Protein AF-Q0J9L6-F1 (afdb_monomer)

InterPro domains:
  IPR039749 NEDD8 ultimate buster 1 [PTHR12948] (1-174)

Secondary structure (DSSP, 8-state):
-HHHHHHHHHTTT-HHHHHHHHHSHHHHHHHHHHHHHHHHHHGGG----------------------------------------------------------------------------------PPPPPP-HHHHHHHHHH--S-TTTTT---HHHHHHHHHHHHHHHHHT-

pLDDT: mean 70.34, std 21.26, range [36.41, 97.12]

Foldseek 3Di:
DVLLVQLCVVVVNPNVSSVVLCVDPVSSVVSVVVSVVVVVVVVVPPDDDDDDDDPDDDPDDDDDDDDDDDDDDDDDDDDDDDDDDDDDDDDDDDDDDDDDDDDPDPPPPPPPPPCPPPPPPPDPDPPDPDDDDDPVVVVVVVVVPDDDPCVVVDDDPVNVVVVVVVVVVVVVVVD

Solvent-accessible surface area (backbone atoms only — not comparable to full-atom values): 12418 Å² total; per-residue (Å²): 113,72,63,63,55,48,33,25,64,73,44,78,64,35,63,68,63,22,46,50,40,63,68,38,68,69,49,30,50,55,50,48,52,56,50,53,62,51,49,64,68,59,65,81,72,82,82,77,91,78,87,84,79,87,90,71,86,77,98,70,84,89,82,86,88,80,89,86,86,91,84,86,89,86,90,88,89,90,86,80,91,87,82,90,88,89,90,87,86,83,91,81,89,82,93,82,83,85,88,80,80,91,75,88,76,84,76,75,74,78,73,72,76,77,75,75,74,73,80,77,72,90,59,98,62,79,81,71,74,76,82,79,81,58,65,70,60,50,50,54,54,58,72,66,62,74,80,64,83,64,60,83,69,63,68,54,69,69,58,48,53,51,54,52,52,52,52,52,52,53,56,63,72,75,107

Radius of gyration: 34.38 Å; Cα contacts (8 Å, |Δi|>4): 29; chains: 1; bounding box: 91×64×80 Å

Sequence (175 aa):
KKLAAEALRINENDADKALDLLTDPEQNCILQHKIMSKAKRLSRGSGSGSSSSRAAAATTASGVNNSQAPVDTSANVPDGSAMEESHVLPVINEEAANNVEAVNDDETVNHEEEDMSEESAEGEEEANPPPVRDVAMENELAHEMTGDALDDYDIDVSNEGQAISEYLSLLDSAA

Structure (mmCIF, N/CA/C/O backbone):
data_AF-Q0J9L6-F1
#
_entry.id   AF-Q0J9L6-F1
#
loop_
_atom_site.group_PDB
_atom_site.id
_atom_site.type_symbol
_atom_site.label_atom_id
_atom_site.label_alt_id
_atom_site.label_comp_id
_atom_site.label_asym_id
_atom_site.label_entity_id
_atom_site.label_seq_id
_atom_site.pdbx_PDB_ins_code
_atom_site.Cartn_x
_atom_site.Cartn_y
_atom_site.Cartn_z
_atom_site.occupancy
_atom_site.B_iso_or_equiv
_atom_site.auth_seq_id
_atom_site.auth_comp_id
_atom_site.auth_asym_id
_atom_site.auth_atom_id
_atom_site.pdbx_PDB_model_num
ATOM 1 N N . LYS A 1 1 ? -25.096 -10.402 0.225 1.00 81.88 1 LYS A N 1
ATOM 2 C CA . LYS A 1 1 ? -26.380 -11.001 0.694 1.00 81.88 1 LYS A CA 1
ATOM 3 C C . LYS A 1 1 ? -27.206 -10.058 1.578 1.00 81.88 1 LYS A C 1
ATOM 5 O O . LYS A 1 1 ? -28.364 -9.857 1.256 1.00 81.88 1 LYS A O 1
ATOM 10 N N . LYS A 1 2 ? -26.649 -9.458 2.647 1.00 90.19 2 LYS A N 1
ATOM 11 C CA . LYS A 1 2 ? -27.397 -8.530 3.531 1.00 90.19 2 LYS A CA 1
ATOM 12 C C . LYS A 1 2 ? -28.026 -7.343 2.783 1.00 90.19 2 LYS A C 1
ATOM 14 O O . LYS A 1 2 ? -29.152 -6.980 3.086 1.00 90.19 2 LYS A O 1
ATOM 19 N N . LEU A 1 3 ? -27.318 -6.815 1.781 1.00 92.12 3 LEU A N 1
ATOM 20 C CA . LEU A 1 3 ? -27.764 -5.680 0.970 1.00 92.12 3 LEU A CA 1
ATOM 21 C C . LEU A 1 3 ? -29.083 -5.950 0.231 1.00 92.12 3 LEU A C 1
ATOM 23 O O . LEU A 1 3 ? -30.066 -5.261 0.464 1.00 92.12 3 LEU A O 1
ATOM 27 N N . ALA A 1 4 ? -29.136 -7.019 -0.566 1.00 92.75 4 ALA A N 1
ATOM 28 C CA . ALA A 1 4 ? -30.346 -7.398 -1.295 1.00 92.75 4 ALA A CA 1
ATOM 29 C C . ALA A 1 4 ? -31.534 -7.722 -0.372 1.00 92.75 4 ALA A C 1
ATOM 31 O O . ALA A 1 4 ? -32.668 -7.361 -0.669 1.00 92.75 4 ALA A O 1
ATOM 32 N N . ALA A 1 5 ? -31.276 -8.355 0.778 1.00 92.88 5 ALA A N 1
ATOM 33 C CA . ALA A 1 5 ? -32.320 -8.607 1.768 1.00 92.88 5 ALA A CA 1
ATOM 34 C C . ALA A 1 5 ? -32.888 -7.302 2.356 1.00 92.88 5 ALA A C 1
ATOM 36 O O . ALA A 1 5 ? -34.088 -7.212 2.598 1.00 92.88 5 ALA A O 1
ATOM 37 N N . GLU A 1 6 ? -32.045 -6.286 2.569 1.00 90.44 6 GLU A N 1
ATOM 38 C CA . GLU A 1 6 ? -32.500 -4.972 3.025 1.00 90.44 6 GLU A CA 1
ATOM 39 C C . GLU A 1 6 ? -33.293 -4.238 1.937 1.00 90.44 6 GLU A C 1
ATOM 41 O O . GLU A 1 6 ? -34.328 -3.661 2.257 1.00 90.44 6 GLU A O 1
ATOM 46 N N . ALA A 1 7 ? -32.857 -4.299 0.674 1.00 93.69 7 ALA A N 1
ATOM 47 C CA . ALA A 1 7 ? -33.573 -3.699 -0.455 1.00 93.69 7 ALA A CA 1
ATOM 48 C C . ALA A 1 7 ? -34.994 -4.276 -0.589 1.00 93.69 7 ALA A C 1
ATOM 50 O O . ALA A 1 7 ? -35.966 -3.523 -0.619 1.00 93.69 7 ALA A O 1
ATOM 51 N N . LEU A 1 8 ? -35.131 -5.608 -0.540 1.00 95.12 8 LEU A N 1
ATOM 52 C CA . LEU A 1 8 ? -36.439 -6.276 -0.538 1.00 95.12 8 LEU A CA 1
ATOM 53 C C . LEU A 1 8 ? -37.271 -5.912 0.693 1.00 95.12 8 LEU A C 1
ATOM 55 O O . LEU A 1 8 ? -38.472 -5.687 0.586 1.00 95.12 8 LEU A O 1
ATOM 59 N N . ARG A 1 9 ? -36.647 -5.820 1.872 1.00 92.38 9 ARG A N 1
ATOM 60 C CA . ARG A 1 9 ? -37.350 -5.434 3.100 1.00 92.38 9 ARG A CA 1
ATOM 61 C C . ARG A 1 9 ? -37.893 -4.005 3.041 1.00 92.38 9 ARG A C 1
ATOM 63 O O . ARG A 1 9 ? -38.941 -3.747 3.622 1.00 92.38 9 ARG A O 1
ATOM 70 N N . ILE A 1 10 ? -37.167 -3.081 2.415 1.00 91.38 10 ILE A N 1
ATOM 71 C CA . ILE A 1 10 ? -37.567 -1.671 2.300 1.00 91.38 10 ILE A CA 1
ATOM 72 C C . ILE A 1 10 ? -38.703 -1.504 1.295 1.00 91.38 10 ILE A C 1
ATOM 74 O O . ILE A 1 10 ? -39.617 -0.732 1.560 1.00 91.38 10 ILE A O 1
ATOM 78 N N . ASN A 1 11 ? -38.673 -2.253 0.195 1.00 92.62 11 ASN A N 1
ATOM 79 C CA . ASN A 1 11 ? -39.641 -2.127 -0.892 1.00 92.62 11 ASN A CA 1
ATOM 80 C C . ASN A 1 11 ? -40.770 -3.163 -0.829 1.00 92.62 11 ASN A C 1
ATOM 82 O O . ASN A 1 11 ? -41.277 -3.571 -1.863 1.00 92.62 11 ASN A O 1
ATOM 86 N N . GLU A 1 12 ? -41.155 -3.628 0.363 1.00 92.25 12 GLU A N 1
ATOM 87 C CA . GLU A 1 12 ? -42.288 -4.558 0.543 1.00 92.25 12 GLU A CA 1
ATOM 88 C C . GLU A 1 12 ? -42.205 -5.835 -0.322 1.00 92.25 12 GLU A C 1
ATOM 90 O O . GLU A 1 12 ? -43.211 -6.383 -0.765 1.00 92.25 12 GLU A O 1
ATOM 95 N N . ASN A 1 13 ? -40.985 -6.344 -0.520 1.00 93.69 13 ASN A N 1
ATOM 96 C CA . ASN A 1 13 ? -40.675 -7.512 -1.347 1.00 93.69 13 ASN A CA 1
ATOM 97 C C . ASN A 1 13 ? -40.945 -7.325 -2.859 1.00 93.69 13 ASN A C 1
ATOM 99 O O . ASN A 1 13 ? -41.060 -8.309 -3.588 1.00 93.69 13 ASN A O 1
ATOM 103 N N . ASP A 1 14 ? -41.013 -6.076 -3.328 1.00 95.62 14 ASP A N 1
ATOM 104 C CA . ASP A 1 14 ? -41.038 -5.687 -4.742 1.00 95.62 14 ASP A CA 1
ATOM 105 C C . ASP A 1 14 ? -39.625 -5.798 -5.344 1.00 95.62 14 ASP A C 1
ATOM 107 O O . ASP A 1 14 ? -38.704 -5.066 -4.963 1.00 95.62 14 ASP A O 1
ATOM 111 N N . ALA A 1 15 ? -39.439 -6.763 -6.249 1.00 95.50 15 ALA A N 1
ATOM 112 C CA . ALA A 1 15 ? -38.132 -7.089 -6.810 1.00 95.50 15 ALA A CA 1
ATOM 113 C C . ALA A 1 15 ? -37.605 -6.006 -7.760 1.00 95.50 15 ALA A C 1
ATOM 115 O O . ALA A 1 15 ? -36.400 -5.764 -7.757 1.00 95.50 15 ALA A O 1
ATOM 116 N N . ASP A 1 16 ? -38.483 -5.339 -8.514 1.00 95.75 16 ASP A N 1
ATOM 117 C CA . ASP A 1 16 ? -38.083 -4.343 -9.512 1.00 95.75 16 ASP A CA 1
ATOM 118 C C . ASP A 1 16 ? -37.530 -3.102 -8.806 1.00 95.75 16 ASP A C 1
ATOM 120 O O . ASP A 1 16 ? -36.378 -2.723 -9.006 1.00 95.75 16 ASP A O 1
ATOM 124 N N . LYS A 1 17 ? -38.270 -2.574 -7.824 1.00 94.62 17 LYS A N 1
ATOM 125 C CA . LYS A 1 17 ? -37.785 -1.453 -7.002 1.00 94.62 17 LYS A CA 1
ATOM 126 C C . LYS A 1 17 ? -36.537 -1.811 -6.200 1.00 94.62 17 LYS A C 1
ATOM 128 O O . LYS A 1 17 ? -35.689 -0.960 -5.939 1.00 94.62 17 LYS A O 1
ATOM 133 N N . ALA A 1 18 ? -36.443 -3.050 -5.707 1.00 94.62 18 ALA A N 1
ATOM 134 C CA . ALA A 1 18 ? -35.257 -3.503 -4.984 1.00 94.62 18 ALA A CA 1
ATOM 135 C C . ALA A 1 18 ? -34.031 -3.581 -5.903 1.00 94.62 18 ALA A C 1
ATOM 137 O O . ALA A 1 18 ? -32.928 -3.303 -5.441 1.00 94.62 18 ALA A O 1
ATOM 138 N N . LEU A 1 19 ? -34.215 -3.933 -7.177 1.00 95.25 19 LEU A N 1
ATOM 139 C CA . LEU A 1 19 ? -33.159 -3.906 -8.181 1.00 95.25 19 LEU A CA 1
ATOM 140 C C . LEU A 1 19 ? -32.725 -2.467 -8.481 1.00 95.25 19 LEU A C 1
ATOM 142 O O . LEU A 1 19 ? -31.522 -2.215 -8.489 1.00 95.25 19 LEU A O 1
ATOM 146 N N . ASP A 1 20 ? -33.672 -1.540 -8.644 1.00 94.44 20 ASP A N 1
ATOM 147 C CA . ASP A 1 20 ? -33.386 -0.115 -8.861 1.00 94.44 20 ASP A CA 1
ATOM 148 C C . ASP A 1 20 ? -32.518 0.438 -7.715 1.00 94.44 20 ASP A C 1
ATOM 150 O O . ASP A 1 20 ? -31.413 0.928 -7.945 1.00 94.44 20 ASP A O 1
ATOM 154 N N . LEU A 1 21 ? -32.913 0.194 -6.454 1.00 93.25 21 LEU A N 1
ATOM 155 C CA . LEU A 1 21 ? -32.125 0.588 -5.272 1.00 93.25 21 LEU A CA 1
ATOM 156 C C . LEU A 1 21 ? -30.710 -0.017 -5.220 1.00 93.25 21 LEU A C 1
ATOM 158 O O . LEU A 1 21 ? -29.832 0.533 -4.554 1.00 93.25 21 LEU A O 1
ATOM 162 N N . LEU A 1 22 ? -30.494 -1.186 -5.828 1.00 94.12 22 LEU A N 1
ATOM 163 C CA . LEU A 1 22 ? -29.189 -1.854 -5.851 1.00 94.12 22 LEU A CA 1
ATOM 164 C C . LEU A 1 22 ? -28.330 -1.428 -7.042 1.00 94.12 22 LEU A C 1
ATOM 166 O O . LEU A 1 22 ? -27.106 -1.541 -6.956 1.00 94.12 22 LEU A O 1
ATOM 170 N N . THR A 1 23 ? -28.958 -0.987 -8.127 1.00 95.12 23 THR A N 1
ATOM 171 C CA . THR A 1 23 ? -28.294 -0.635 -9.386 1.00 95.12 23 THR A CA 1
ATOM 172 C C . THR A 1 23 ? -27.889 0.835 -9.397 1.00 95.12 23 THR A C 1
ATOM 174 O O . THR A 1 23 ? -26.821 1.163 -9.912 1.00 95.12 23 THR A O 1
ATOM 177 N N . ASP A 1 24 ? -28.674 1.699 -8.753 1.00 94.12 24 ASP A N 1
ATOM 178 C CA . ASP A 1 24 ? -28.351 3.114 -8.606 1.00 94.12 24 ASP A CA 1
ATOM 179 C C . ASP A 1 24 ? -27.267 3.315 -7.526 1.00 94.12 24 ASP A C 1
ATOM 181 O O . ASP A 1 24 ? -27.494 2.973 -6.360 1.00 94.12 24 ASP A O 1
ATOM 185 N N . PRO A 1 25 ? -26.088 3.884 -7.849 1.00 95.44 25 PRO A N 1
ATOM 186 C CA . PRO A 1 25 ? -24.967 3.978 -6.908 1.00 95.44 25 PRO A CA 1
ATOM 187 C C . PRO A 1 25 ? -25.284 4.852 -5.687 1.00 95.44 25 PRO A C 1
ATOM 189 O O . PRO A 1 25 ? -24.894 4.515 -4.568 1.00 95.44 25 PRO A O 1
ATOM 192 N N . GLU A 1 26 ? -26.040 5.936 -5.877 1.00 94.25 26 GLU A N 1
ATOM 193 C CA . GLU A 1 26 ? -26.469 6.826 -4.793 1.00 94.25 26 GLU A CA 1
ATOM 194 C C . GLU A 1 26 ? -27.414 6.111 -3.818 1.00 94.25 26 GLU A C 1
ATOM 196 O O . GLU A 1 26 ? -27.199 6.123 -2.603 1.00 94.25 26 GLU A O 1
ATOM 201 N N . GLN A 1 27 ? -28.422 5.409 -4.346 1.00 93.44 27 GLN A N 1
ATOM 202 C CA . GLN A 1 27 ? -29.376 4.645 -3.538 1.00 93.44 27 GLN A CA 1
ATOM 203 C C . GLN A 1 27 ? -28.694 3.480 -2.820 1.00 93.44 27 GLN A C 1
ATOM 205 O O . GLN A 1 27 ? -28.952 3.224 -1.639 1.00 93.44 27 GLN A O 1
ATOM 210 N N . ASN A 1 28 ? -27.771 2.807 -3.506 1.00 92.94 28 ASN A N 1
ATOM 211 C CA . ASN A 1 28 ? -26.985 1.720 -2.950 1.00 92.94 28 ASN A CA 1
ATOM 212 C C . ASN A 1 28 ? -26.104 2.215 -1.788 1.00 92.94 28 ASN A C 1
ATOM 214 O O . ASN A 1 28 ? -26.080 1.580 -0.731 1.00 92.94 28 ASN A O 1
ATOM 218 N N . CYS A 1 29 ? -25.463 3.383 -1.921 1.00 93.06 29 CYS A N 1
ATOM 219 C CA . CYS A 1 29 ? -24.688 4.012 -0.847 1.00 93.06 29 CYS A CA 1
ATOM 220 C C . CYS A 1 29 ? -25.557 4.306 0.392 1.00 93.06 29 CYS A C 1
ATOM 222 O O . CYS A 1 29 ? -25.231 3.882 1.507 1.00 93.06 29 CYS A O 1
ATOM 224 N N . ILE A 1 30 ? -26.730 4.923 0.201 1.00 93.12 30 ILE A N 1
ATOM 225 C CA . ILE A 1 30 ? -27.703 5.182 1.279 1.00 93.12 30 ILE A CA 1
ATOM 226 C C . ILE A 1 30 ? -28.131 3.870 1.958 1.00 93.12 30 ILE A C 1
ATOM 228 O O . ILE A 1 30 ? -28.198 3.774 3.192 1.00 93.12 30 ILE A O 1
ATOM 232 N N . LEU A 1 31 ? -28.396 2.830 1.167 1.00 92.62 31 LEU A N 1
ATOM 233 C CA . LEU A 1 31 ? -28.776 1.514 1.665 1.00 92.62 31 LEU A CA 1
ATOM 234 C C . LEU A 1 31 ? -27.655 0.871 2.496 1.00 92.62 31 LEU A C 1
ATOM 236 O O . LEU A 1 31 ? -27.925 0.321 3.569 1.00 92.62 31 LEU A O 1
ATOM 240 N N . GLN A 1 32 ? -26.401 0.970 2.052 1.00 93.31 32 GLN A N 1
ATOM 241 C CA . GLN A 1 32 ? -25.239 0.475 2.790 1.00 93.31 32 GLN A CA 1
ATOM 242 C C . GLN A 1 32 ? -25.077 1.193 4.134 1.00 93.31 32 GLN A C 1
ATOM 244 O O . GLN A 1 32 ? -24.980 0.522 5.167 1.00 93.31 32 GLN A O 1
ATOM 249 N N . HIS A 1 33 ? -25.176 2.525 4.167 1.00 91.50 33 HIS A N 1
ATOM 250 C CA . HIS A 1 33 ? -25.167 3.298 5.415 1.00 91.50 33 HIS A CA 1
ATOM 251 C C . HIS A 1 33 ? -26.297 2.876 6.372 1.00 91.50 33 HIS A C 1
ATOM 253 O O . HIS A 1 33 ? -26.087 2.689 7.579 1.00 91.50 33 HIS A O 1
ATOM 259 N N . LYS A 1 34 ? -27.505 2.628 5.850 1.00 90.25 34 LYS A N 1
ATOM 260 C CA . LYS A 1 34 ? -28.647 2.132 6.639 1.00 90.25 34 LYS A CA 1
ATOM 261 C C . LYS A 1 34 ? -28.396 0.740 7.228 1.00 90.25 34 LYS A C 1
ATOM 263 O O . LYS A 1 34 ? -28.829 0.456 8.347 1.00 90.25 34 LYS A O 1
ATOM 268 N N . ILE A 1 35 ? -27.681 -0.128 6.515 1.00 88.38 35 ILE A N 1
ATOM 269 C CA . ILE A 1 35 ? -27.300 -1.457 7.014 1.00 88.38 35 ILE A CA 1
ATOM 270 C C . ILE A 1 35 ? -26.201 -1.348 8.073 1.00 88.38 35 ILE A C 1
ATOM 272 O O . ILE A 1 35 ? -26.315 -1.978 9.127 1.00 88.38 35 ILE A O 1
ATOM 276 N N . MET A 1 36 ? -25.167 -0.540 7.836 1.00 86.94 36 MET A N 1
ATOM 277 C CA . MET A 1 36 ? -24.046 -0.370 8.766 1.00 86.94 36 MET A CA 1
ATOM 278 C C . MET A 1 36 ? -24.490 0.266 10.091 1.00 86.94 36 MET A C 1
ATOM 280 O O . MET A 1 36 ? -24.141 -0.227 11.166 1.00 86.94 36 MET A O 1
ATOM 284 N N . SER A 1 37 ? -25.365 1.275 10.043 1.00 84.62 37 SER A N 1
ATOM 285 C CA . SER A 1 37 ? -25.939 1.903 11.244 1.00 84.62 37 SER A CA 1
ATOM 286 C C . SER A 1 37 ? -26.838 0.960 12.059 1.00 84.62 37 SER A C 1
ATOM 288 O O . SER A 1 37 ? -26.935 1.077 13.285 1.00 84.62 37 SER A O 1
ATOM 290 N N . LYS A 1 38 ? -27.496 -0.013 11.415 1.00 77.88 38 LYS A N 1
ATOM 291 C CA . LYS A 1 38 ? -28.241 -1.077 12.109 1.00 77.88 38 LYS A CA 1
ATOM 292 C C . LYS A 1 38 ? -27.311 -2.143 12.690 1.00 77.88 38 LYS A C 1
ATOM 294 O O . LYS A 1 38 ? -27.561 -2.610 13.798 1.00 77.88 38 LYS A O 1
ATOM 299 N N . ALA A 1 39 ? -26.226 -2.490 11.997 1.00 72.06 39 ALA A N 1
ATOM 300 C CA . ALA A 1 39 ? -25.239 -3.449 12.490 1.00 72.06 39 ALA A CA 1
ATOM 301 C C . ALA A 1 39 ? -24.524 -2.945 13.758 1.00 72.06 39 ALA A C 1
ATOM 303 O O . ALA A 1 39 ? -24.383 -3.708 14.714 1.00 72.06 39 ALA A O 1
A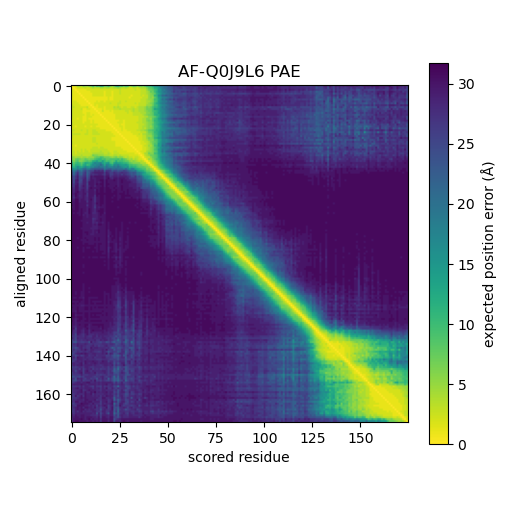TOM 304 N N . LYS A 1 40 ? -24.176 -1.649 13.824 1.00 68.25 40 LYS A N 1
ATOM 305 C CA . LYS A 1 40 ? -23.540 -1.034 15.008 1.00 68.25 40 LYS A CA 1
ATOM 306 C C . LYS A 1 40 ? -24.444 -1.031 16.249 1.00 68.25 40 LYS A C 1
ATOM 308 O O . LYS A 1 40 ? -23.954 -1.120 17.370 1.00 68.25 40 LYS A O 1
ATOM 313 N N . ARG A 1 41 ? -25.771 -0.993 16.067 1.00 61.62 41 ARG A N 1
ATOM 314 C CA . ARG A 1 41 ? -26.739 -1.110 17.175 1.00 61.62 41 ARG A CA 1
ATOM 315 C C . ARG A 1 41 ? -26.864 -2.534 17.721 1.00 61.62 41 ARG A C 1
ATOM 317 O O . ARG A 1 41 ? -27.178 -2.699 18.892 1.00 61.62 41 ARG A O 1
ATOM 324 N N . LEU A 1 42 ? -26.598 -3.548 16.899 1.00 58.75 42 LEU A N 1
ATOM 325 C CA . LEU A 1 42 ? -26.699 -4.959 17.286 1.00 58.75 42 LEU A CA 1
ATOM 326 C C . LEU A 1 42 ? -25.386 -5.527 17.850 1.00 58.75 42 LEU A C 1
ATOM 328 O O . LEU A 1 42 ? -25.428 -6.533 18.553 1.00 58.75 42 LEU A O 1
ATOM 332 N N . SER A 1 43 ? -24.229 -4.901 17.597 1.00 56.41 43 SER A N 1
ATOM 333 C CA . SER A 1 43 ? -22.948 -5.419 18.109 1.00 56.41 43 SER A CA 1
ATOM 334 C C . SER A 1 43 ? -22.702 -5.133 19.596 1.00 56.41 43 SER A C 1
ATOM 336 O O . SER A 1 43 ? -21.897 -5.820 20.214 1.00 56.41 43 SER A O 1
ATOM 338 N N . ARG A 1 44 ? -23.437 -4.202 20.222 1.00 49.91 44 ARG A N 1
ATOM 339 C CA . ARG A 1 44 ? -23.256 -3.845 21.646 1.00 49.91 44 ARG A CA 1
ATOM 340 C C . ARG A 1 44 ? -23.904 -4.818 22.650 1.00 49.91 44 ARG A C 1
ATOM 342 O O . ARG A 1 44 ? -24.025 -4.470 23.818 1.00 49.91 44 ARG A O 1
ATOM 349 N N . GLY A 1 45 ? -24.314 -6.021 22.233 1.00 46.84 45 GLY A N 1
ATOM 350 C CA . GLY A 1 45 ? -25.027 -6.965 23.113 1.00 46.84 45 GLY A CA 1
ATOM 351 C C . GLY A 1 45 ? -24.748 -8.458 22.921 1.00 46.84 45 GLY A C 1
ATOM 352 O O . GLY A 1 45 ? -25.414 -9.267 23.556 1.00 46.84 45 GLY A O 1
ATOM 353 N N . SER A 1 46 ? -23.790 -8.865 22.083 1.00 49.34 46 SER A N 1
ATOM 354 C CA . SER A 1 46 ? -23.537 -10.291 21.811 1.00 49.34 46 SER A CA 1
ATOM 355 C C . SER A 1 46 ? -22.276 -10.786 22.524 1.00 49.34 46 SER A C 1
ATOM 357 O O . SER A 1 46 ? -21.263 -11.063 21.889 1.00 49.34 46 SER A O 1
ATOM 359 N N . GLY A 1 47 ? -22.342 -10.871 23.853 1.00 42.50 47 GLY A N 1
ATOM 360 C CA . GLY A 1 47 ? -21.233 -11.284 24.720 1.00 42.50 47 GLY A CA 1
ATOM 361 C C . GLY A 1 47 ? -21.716 -11.860 26.051 1.00 42.50 47 GLY A C 1
ATOM 362 O O . GLY A 1 47 ? -21.332 -11.383 27.107 1.00 42.50 47 GLY A O 1
ATOM 363 N N . SER A 1 48 ? -22.628 -12.829 26.002 1.00 51.44 48 SER A N 1
ATOM 364 C CA . SER A 1 48 ? -23.017 -13.699 27.123 1.00 51.44 48 SER A CA 1
ATOM 365 C C . SER A 1 48 ? -23.802 -14.851 26.487 1.00 51.44 48 SER A C 1
ATOM 367 O O . SER A 1 48 ? -24.814 -14.631 25.836 1.00 51.44 48 SER A O 1
ATOM 369 N N . GLY A 1 49 ? -23.269 -16.064 26.395 1.00 46.78 49 GLY A N 1
ATOM 370 C CA . GLY A 1 49 ? -23.128 -16.922 27.558 1.00 46.78 49 GLY A CA 1
ATOM 371 C C . GLY A 1 49 ? -24.440 -17.676 27.768 1.00 46.78 49 GLY A C 1
ATOM 372 O O . GLY A 1 49 ? -25.275 -17.232 28.542 1.00 46.78 49 GLY A O 1
ATOM 373 N N . SER A 1 50 ? -24.644 -18.785 27.052 1.00 45.25 50 SER A N 1
ATOM 374 C CA . SER A 1 50 ? -25.254 -20.011 27.596 1.00 45.25 50 SER A CA 1
ATOM 375 C C . SER A 1 50 ? -25.625 -20.987 26.493 1.00 45.25 50 SER A C 1
ATOM 377 O O . SER A 1 50 ? -26.488 -20.757 25.649 1.00 45.25 50 SER A O 1
ATOM 379 N N . SER A 1 51 ? -24.955 -22.125 26.566 1.00 51.78 51 SER A N 1
ATOM 380 C CA . SER A 1 51 ? -25.373 -23.394 26.012 1.00 51.78 51 SER A CA 1
ATOM 381 C C . SER A 1 51 ? -26.825 -23.725 26.362 1.00 51.78 51 SER A C 1
ATOM 383 O O . SER A 1 51 ? -27.286 -23.450 27.466 1.00 51.78 51 SER A O 1
ATOM 385 N N . SER A 1 52 ? -27.442 -24.482 25.456 1.00 53.88 52 SER A N 1
ATOM 386 C CA . SER A 1 52 ? -28.512 -25.456 25.694 1.00 53.88 52 SER A CA 1
ATOM 387 C C . SER A 1 52 ? -29.866 -25.121 25.068 1.00 53.88 52 SER A C 1
ATOM 389 O O . SER A 1 52 ? -30.517 -24.130 25.368 1.00 53.88 52 SER A O 1
ATOM 391 N N . SER A 1 53 ? -30.311 -26.108 24.288 1.00 52.06 53 SER A N 1
ATOM 392 C CA . SER A 1 53 ? -31.709 -26.464 24.044 1.00 52.06 53 SER A CA 1
ATOM 393 C C . SER A 1 53 ? -32.439 -25.764 22.898 1.00 52.06 53 SER A C 1
ATOM 395 O O . SER A 1 53 ? -33.227 -24.843 23.063 1.00 52.06 53 SER A O 1
ATOM 397 N N . ARG A 1 54 ? -32.214 -26.339 21.708 1.00 51.38 54 ARG A N 1
ATOM 398 C CA . ARG A 1 54 ? -33.227 -26.734 20.707 1.00 51.38 54 ARG A CA 1
ATOM 399 C C . ARG A 1 54 ? -34.662 -26.287 21.049 1.00 51.38 54 ARG A C 1
ATOM 401 O O . ARG A 1 54 ? -35.426 -27.054 21.623 1.00 51.38 54 ARG A O 1
ATOM 408 N N . ALA A 1 55 ? -35.059 -25.102 20.595 1.00 47.38 55 ALA A N 1
ATOM 409 C CA . ALA A 1 55 ? -36.468 -24.774 20.413 1.00 47.38 55 ALA A CA 1
ATOM 410 C C . ALA A 1 55 ? -36.889 -25.251 19.016 1.00 47.38 55 ALA A C 1
ATOM 412 O O . ALA A 1 55 ? -36.823 -24.520 18.031 1.00 47.38 55 ALA A O 1
ATOM 413 N N . ALA A 1 56 ? -37.250 -26.530 18.938 1.00 51.53 56 ALA A N 1
ATOM 414 C CA . ALA A 1 56 ? -37.938 -27.120 17.805 1.00 51.53 56 ALA A CA 1
ATOM 415 C C . ALA A 1 56 ? -39.336 -27.549 18.264 1.00 51.53 56 ALA A C 1
ATOM 417 O O . ALA A 1 56 ? -39.460 -28.361 19.172 1.00 51.53 56 ALA A O 1
ATOM 418 N N . ALA A 1 57 ? -40.336 -27.037 17.548 1.00 47.84 57 ALA A N 1
ATOM 419 C CA . ALA A 1 57 ? -41.671 -27.596 17.365 1.00 47.84 57 ALA A CA 1
ATOM 420 C C . ALA A 1 57 ? -42.701 -27.554 18.517 1.00 47.84 57 ALA A C 1
ATOM 422 O O . ALA A 1 57 ? -42.436 -27.839 19.677 1.00 47.84 57 ALA A O 1
ATOM 423 N N . ALA A 1 58 ? -43.936 -27.329 18.055 1.00 50.91 58 ALA A N 1
ATOM 424 C CA . ALA A 1 58 ? -45.212 -27.781 18.603 1.00 50.91 58 ALA A CA 1
ATOM 425 C C . ALA A 1 58 ? -45.853 -26.958 19.731 1.00 50.91 58 ALA A C 1
ATOM 427 O O . ALA A 1 58 ? -45.808 -27.272 20.916 1.00 50.91 58 ALA A O 1
ATOM 428 N N . THR A 1 59 ? -46.638 -25.975 19.296 1.00 52.31 59 THR A N 1
ATOM 429 C CA . THR A 1 59 ? -47.868 -25.560 19.969 1.00 52.31 59 THR A CA 1
ATOM 430 C C . THR A 1 59 ? -48.879 -26.716 19.971 1.00 52.31 59 THR A C 1
ATOM 432 O O . THR A 1 59 ? -49.737 -26.775 19.097 1.00 52.31 59 THR A O 1
ATOM 435 N N . THR A 1 60 ? -48.810 -27.636 20.933 1.00 50.75 60 THR A N 1
ATOM 436 C CA . THR A 1 60 ? -49.938 -28.521 21.275 1.00 50.75 60 THR A CA 1
ATOM 437 C C . THR A 1 60 ? -49.888 -28.921 22.750 1.00 50.75 60 THR A C 1
ATOM 439 O O . THR A 1 60 ? -49.036 -29.697 23.155 1.00 50.75 60 THR A O 1
ATOM 442 N N . ALA A 1 61 ? -50.843 -28.381 23.508 1.00 46.81 61 ALA A N 1
ATOM 443 C CA . ALA A 1 61 ? -51.634 -29.036 24.550 1.00 46.81 61 ALA A CA 1
ATOM 444 C C . ALA A 1 61 ? -50.961 -29.890 25.654 1.00 46.81 61 ALA A C 1
ATOM 446 O O . ALA A 1 61 ? -50.464 -30.980 25.413 1.00 46.81 61 ALA A O 1
ATOM 447 N N . SER A 1 62 ? -51.281 -29.479 26.890 1.00 41.53 62 SER A N 1
ATOM 448 C CA . SER A 1 62 ? -51.769 -30.337 27.985 1.00 41.53 62 SER A CA 1
ATOM 449 C C . SER A 1 62 ? -50.759 -31.197 28.750 1.00 41.53 62 SER A C 1
ATOM 451 O O . SER A 1 62 ? -50.160 -32.115 28.205 1.00 41.53 62 SER A O 1
ATOM 453 N N . GLY A 1 63 ? -50.708 -31.003 30.073 1.00 44.56 63 GLY A N 1
ATOM 454 C CA . GLY A 1 63 ? -50.309 -32.084 30.976 1.00 44.56 63 GLY A CA 1
ATOM 455 C C . GLY A 1 63 ? -49.505 -31.667 32.199 1.00 44.56 63 GLY A C 1
ATOM 456 O O . GLY A 1 63 ? -48.29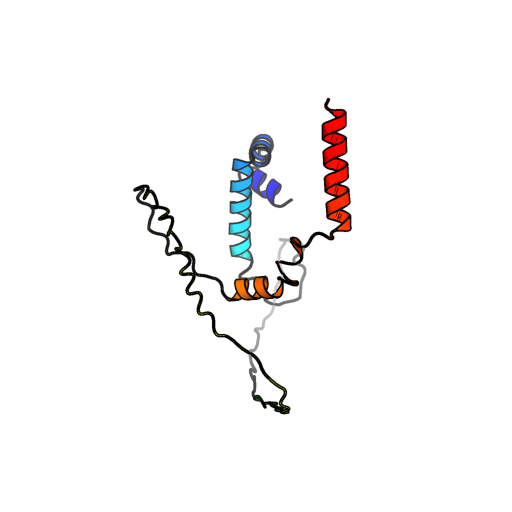6 -31.799 32.203 1.00 44.56 63 GLY A O 1
ATOM 457 N N . VAL A 1 64 ? -50.226 -31.192 33.215 1.00 51.81 64 VAL A N 1
ATOM 458 C CA . VAL A 1 64 ? -50.070 -31.462 34.657 1.00 51.81 64 VAL A CA 1
ATOM 459 C C . VAL A 1 64 ? -48.673 -31.678 35.277 1.00 51.81 64 VAL A C 1
ATOM 461 O O . VAL A 1 64 ? -47.959 -32.603 34.938 1.00 51.81 64 VAL A O 1
ATOM 464 N N . ASN A 1 65 ? -48.482 -30.935 36.373 1.00 55.16 65 ASN A N 1
ATOM 465 C CA . ASN A 1 65 ? -47.910 -31.320 37.672 1.00 55.16 65 ASN A CA 1
ATOM 466 C C . ASN A 1 65 ? -46.427 -31.042 38.030 1.00 55.16 65 ASN A C 1
ATOM 468 O O . ASN A 1 65 ? -45.470 -31.450 37.394 1.00 55.16 65 ASN A O 1
ATOM 472 N N . ASN A 1 66 ? -46.336 -30.399 39.201 1.00 50.41 66 ASN A N 1
ATOM 473 C CA . ASN A 1 66 ? -45.268 -30.355 40.197 1.00 50.41 66 ASN A CA 1
ATOM 474 C C . ASN A 1 66 ? -43.999 -29.507 39.982 1.00 50.41 66 ASN A C 1
ATOM 476 O O . ASN A 1 66 ? -42.986 -29.952 39.464 1.00 50.41 66 ASN A O 1
ATOM 480 N N . SER A 1 67 ? -44.064 -28.305 40.571 1.00 52.72 67 SER A N 1
ATOM 481 C CA . SER A 1 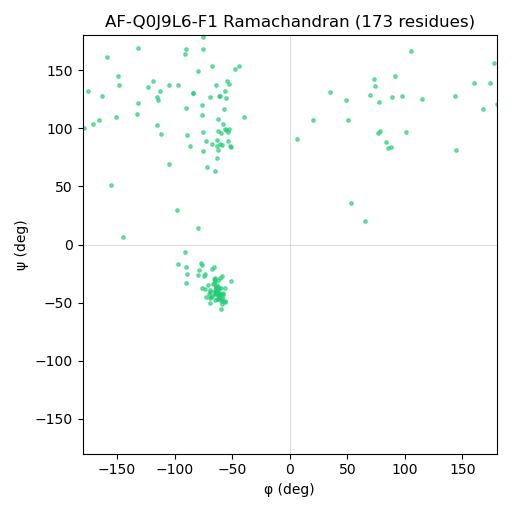67 ? -43.294 -27.917 41.769 1.00 52.72 67 SER A CA 1
ATOM 482 C C . SER A 1 67 ? -41.778 -28.166 41.763 1.00 52.72 67 SER A C 1
ATOM 484 O O . SER A 1 67 ? -41.340 -29.276 42.034 1.00 52.72 67 SER A O 1
ATOM 486 N N . GLN A 1 68 ? -40.976 -27.100 41.646 1.00 49.16 68 GLN A N 1
ATOM 487 C CA . GLN A 1 68 ? -40.293 -26.442 42.782 1.00 49.16 68 GLN A CA 1
ATOM 488 C C . GLN A 1 68 ? -39.097 -25.589 42.296 1.00 49.16 68 GLN A C 1
ATOM 490 O O . GLN A 1 68 ? -38.377 -25.949 41.372 1.00 49.16 68 GLN A O 1
ATOM 495 N N . ALA A 1 69 ? -38.977 -24.410 42.906 1.00 51.41 69 ALA A N 1
ATOM 496 C CA . ALA A 1 69 ? -38.158 -23.251 42.547 1.00 51.41 69 ALA A CA 1
ATOM 497 C C . ALA A 1 69 ? -36.637 -23.393 42.858 1.00 51.41 69 ALA A C 1
ATOM 499 O O . ALA A 1 69 ? -36.261 -24.323 43.574 1.00 51.41 69 ALA A O 1
ATOM 500 N N . PRO A 1 70 ? -35.772 -22.481 42.348 1.00 50.03 70 PRO A N 1
ATOM 501 C CA . PRO A 1 70 ? -34.307 -22.566 42.400 1.00 50.03 70 PRO A CA 1
ATOM 502 C C . PRO A 1 70 ? -33.699 -21.880 43.640 1.00 50.03 70 PRO A C 1
ATOM 504 O O . PRO A 1 70 ? -34.357 -21.069 44.290 1.00 50.03 70 PRO A O 1
ATOM 507 N N . VAL A 1 71 ? -32.431 -22.187 43.944 1.00 57.56 71 VAL A N 1
ATOM 508 C CA . VAL A 1 71 ? -31.627 -21.528 44.991 1.00 57.56 71 VAL A CA 1
ATOM 509 C C . VAL A 1 71 ? -30.332 -20.939 44.416 1.00 57.56 71 VAL A C 1
ATOM 511 O O . VAL A 1 71 ? -29.657 -21.567 43.603 1.00 57.56 71 VAL A O 1
ATOM 514 N N . ASP A 1 72 ? -30.063 -19.710 44.854 1.00 43.78 72 ASP A N 1
ATOM 515 C CA . ASP A 1 72 ? -29.002 -18.761 44.502 1.00 43.78 72 ASP A CA 1
ATOM 516 C C . ASP A 1 72 ? -27.602 -19.071 45.085 1.00 43.78 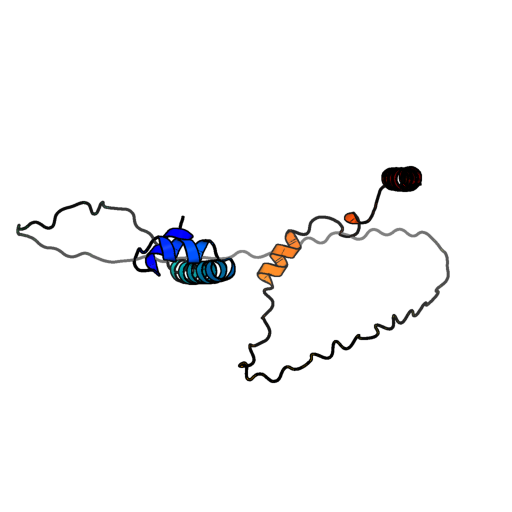72 ASP A C 1
ATOM 518 O O . ASP A 1 72 ? -27.448 -19.933 45.950 1.00 43.78 72 ASP A O 1
ATOM 522 N N . THR A 1 73 ? -26.648 -18.191 44.720 1.00 51.44 73 THR A N 1
ATOM 523 C CA . THR A 1 73 ? -25.384 -17.779 45.396 1.00 51.44 73 THR A CA 1
ATOM 524 C C . THR A 1 73 ? -24.118 -18.569 45.040 1.00 51.44 73 THR A C 1
ATOM 526 O O . THR A 1 73 ? -24.167 -19.776 44.874 1.00 51.44 73 THR A O 1
ATOM 529 N N . SER A 1 74 ? -22.899 -18.023 44.971 1.00 43.59 74 SER A N 1
ATOM 530 C CA . SER A 1 74 ? -22.272 -16.684 44.924 1.00 43.59 74 SER A CA 1
ATOM 531 C C . SER A 1 74 ? -20.759 -16.973 45.015 1.00 43.59 74 SER A C 1
ATOM 533 O O . SER A 1 74 ? -20.401 -17.826 45.824 1.00 43.59 74 SER A O 1
ATOM 535 N N . ALA A 1 75 ? -19.881 -16.301 44.256 1.00 47.56 75 ALA A N 1
ATOM 536 C CA . ALA A 1 75 ? -18.521 -15.939 44.706 1.00 47.56 75 ALA A CA 1
ATOM 537 C C . ALA A 1 75 ? -17.738 -15.172 43.624 1.00 47.56 75 ALA A C 1
ATOM 539 O O . ALA A 1 75 ? -17.492 -15.664 42.526 1.00 47.56 75 ALA A O 1
ATOM 540 N N . ASN A 1 76 ? -17.334 -13.965 44.002 1.00 43.75 76 ASN A N 1
ATOM 541 C CA . ASN A 1 76 ? -16.448 -13.010 43.346 1.00 43.75 76 ASN A CA 1
ATOM 542 C C . ASN A 1 76 ? -15.093 -13.051 44.078 1.00 43.75 76 ASN A C 1
ATOM 544 O O . ASN A 1 76 ? -15.114 -13.054 45.308 1.00 43.75 76 ASN A O 1
ATOM 548 N N . VAL A 1 77 ? -13.966 -13.038 43.353 1.00 53.06 77 VAL A N 1
ATOM 549 C CA . VAL A 1 77 ? -12.691 -12.434 43.809 1.00 53.06 77 VAL A CA 1
ATOM 550 C C . VAL A 1 77 ? -11.729 -12.213 42.625 1.00 53.06 77 VAL A C 1
ATOM 552 O O . VAL A 1 77 ? -11.443 -13.175 41.911 1.00 53.06 77 VAL A O 1
ATOM 555 N N . PRO A 1 78 ? -11.185 -10.994 42.438 1.00 47.66 78 PRO A N 1
ATOM 556 C CA . PRO A 1 78 ? -9.909 -10.770 41.762 1.00 47.66 78 PRO A CA 1
ATOM 557 C C . PRO A 1 78 ? -8.884 -10.093 42.698 1.00 47.66 78 PRO A C 1
ATOM 559 O O . PRO A 1 78 ? -9.218 -9.188 43.458 1.00 47.66 78 PRO A O 1
ATOM 562 N N . ASP A 1 79 ? -7.630 -10.521 42.598 1.00 48.09 79 ASP A N 1
ATOM 563 C CA . ASP A 1 79 ? -6.426 -10.006 43.275 1.00 48.09 79 ASP A CA 1
ATOM 564 C C . ASP A 1 79 ? -5.275 -10.262 42.273 1.00 48.09 79 ASP A C 1
ATOM 566 O O . ASP A 1 79 ? -5.288 -11.307 41.626 1.00 48.09 79 ASP A O 1
ATOM 570 N N . GLY A 1 80 ? -4.283 -9.431 41.961 1.00 42.97 80 GLY A N 1
ATOM 571 C CA . GLY A 1 80 ? -3.761 -8.197 42.530 1.00 42.97 80 GLY A CA 1
ATOM 572 C C . GLY A 1 80 ? -2.231 -8.222 42.353 1.00 42.97 80 GLY A C 1
ATOM 573 O O . GLY A 1 80 ? -1.583 -9.179 42.761 1.00 42.97 80 GLY A O 1
ATOM 574 N N . SER A 1 81 ? -1.664 -7.155 41.775 1.00 42.19 81 SER A N 1
ATOM 575 C CA . SER A 1 81 ? -0.251 -6.705 41.848 1.00 42.19 81 SER A CA 1
ATOM 576 C C . SER A 1 81 ? 0.897 -7.490 41.169 1.00 42.19 81 SER A C 1
ATOM 578 O O . SER A 1 81 ? 1.115 -8.665 41.439 1.00 42.19 81 SER A O 1
ATOM 580 N N . ALA A 1 82 ? 1.715 -6.772 40.378 1.00 44.03 82 ALA A N 1
ATOM 581 C CA . ALA A 1 82 ? 3.169 -6.602 40.587 1.00 44.03 82 ALA A CA 1
ATOM 582 C C . ALA A 1 82 ? 3.771 -5.613 39.555 1.00 44.03 82 ALA A C 1
ATOM 584 O O . ALA A 1 82 ? 3.471 -5.694 38.368 1.00 44.03 82 ALA A O 1
ATOM 585 N N . MET A 1 83 ? 4.573 -4.663 40.050 1.00 53.34 83 MET A N 1
ATOM 586 C CA . MET A 1 83 ? 5.138 -3.480 39.379 1.00 53.34 83 MET A CA 1
ATOM 587 C C . MET A 1 83 ? 6.509 -3.715 38.706 1.00 53.34 83 MET A C 1
ATOM 589 O O . MET A 1 83 ? 7.163 -4.722 38.955 1.00 53.34 83 MET A O 1
ATOM 593 N N . GLU A 1 84 ? 6.893 -2.724 37.891 1.00 40.00 84 GLU A N 1
ATOM 594 C CA . GLU A 1 84 ? 8.140 -2.478 37.144 1.00 40.00 84 GLU A CA 1
ATOM 595 C C . GLU A 1 84 ? 9.483 -2.720 37.862 1.00 40.00 84 GLU A C 1
ATOM 597 O O . GLU A 1 84 ? 9.607 -2.449 39.054 1.00 40.00 84 GLU A O 1
ATOM 602 N N . GLU A 1 85 ? 10.533 -3.017 37.077 1.00 46.19 85 GLU A N 1
ATOM 603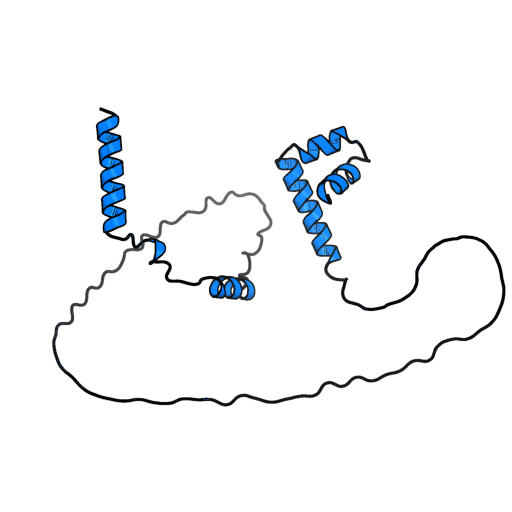 C CA . GLU A 1 85 ? 11.890 -2.515 37.347 1.00 46.19 85 GLU A CA 1
ATOM 604 C C . GLU A 1 85 ? 12.718 -2.308 36.055 1.00 46.19 85 GLU A C 1
ATOM 606 O O . GLU A 1 85 ? 12.584 -3.020 35.061 1.00 46.19 85 GLU A O 1
ATOM 611 N N . SER A 1 86 ? 13.544 -1.265 36.120 1.00 39.38 86 SER A N 1
ATOM 612 C CA . SER A 1 86 ? 14.341 -0.555 35.117 1.00 39.38 86 SER A CA 1
ATOM 613 C C . SER A 1 86 ? 15.663 -1.240 34.729 1.00 39.38 86 SER A C 1
ATOM 615 O O . SER A 1 86 ? 16.337 -1.827 35.575 1.00 39.38 86 SER A O 1
ATOM 617 N N . HIS A 1 87 ? 16.112 -1.058 33.479 1.00 48.78 87 HIS A N 1
ATOM 618 C CA . HIS A 1 87 ? 17.493 -1.330 33.062 1.00 48.78 87 HIS A CA 1
ATOM 619 C C . HIS A 1 87 ? 18.079 -0.173 32.232 1.00 48.78 87 HIS A C 1
ATOM 621 O O . HIS A 1 87 ? 17.691 0.060 31.091 1.00 48.78 87 HIS A O 1
ATOM 627 N N . VAL A 1 88 ? 19.065 0.515 32.819 1.00 38.44 88 VAL A N 1
ATOM 628 C CA . VAL A 1 88 ? 19.952 1.525 32.212 1.00 38.44 88 VAL A CA 1
ATOM 629 C C . VAL A 1 88 ? 21.378 0.975 32.240 1.00 38.44 88 VAL A C 1
ATOM 631 O O . VAL A 1 88 ? 21.833 0.630 33.325 1.00 38.44 88 VAL A O 1
ATOM 634 N N . LEU A 1 89 ? 22.095 0.937 31.108 1.00 51.03 89 LEU A N 1
ATOM 635 C CA . LEU A 1 89 ? 23.555 0.713 30.989 1.00 51.03 89 LEU A CA 1
ATOM 636 C C . LEU A 1 89 ? 24.059 1.275 29.621 1.00 51.03 89 LEU A C 1
ATOM 638 O O . LEU A 1 89 ? 23.241 1.411 28.717 1.00 51.03 89 LEU A O 1
ATOM 642 N N . PRO A 1 90 ? 25.368 1.540 29.394 1.00 43.88 90 PRO A N 1
ATOM 643 C CA . PRO A 1 90 ? 26.138 2.669 29.927 1.00 43.88 90 PRO A CA 1
ATOM 644 C C . PRO A 1 90 ? 26.974 3.421 28.850 1.00 43.88 90 PRO A C 1
ATOM 646 O O . PRO A 1 90 ? 27.183 2.963 27.731 1.00 43.88 90 PRO A O 1
ATOM 649 N N . VAL A 1 91 ? 27.498 4.583 29.246 1.00 36.41 91 VAL A N 1
ATOM 650 C CA . VAL A 1 91 ? 28.435 5.461 28.516 1.00 36.41 91 VAL A CA 1
ATOM 651 C C . VAL A 1 91 ? 29.797 4.790 28.264 1.00 36.41 91 VAL A C 1
ATOM 653 O O . VAL A 1 91 ? 30.380 4.236 29.195 1.00 36.41 91 VAL A O 1
ATOM 656 N N . ILE A 1 92 ? 30.349 4.943 27.052 1.00 60.28 92 ILE A N 1
ATOM 657 C CA . ILE A 1 92 ? 31.790 4.825 26.759 1.00 60.28 92 ILE A CA 1
ATOM 658 C C . ILE A 1 92 ? 32.260 6.028 25.919 1.00 60.28 92 ILE A C 1
ATOM 660 O O . ILE A 1 92 ? 31.718 6.308 24.854 1.00 60.28 92 ILE A O 1
ATOM 664 N N . ASN A 1 93 ? 33.248 6.754 26.451 1.00 38.97 93 ASN A N 1
ATOM 665 C CA . ASN A 1 93 ? 34.038 7.792 25.776 1.00 38.97 93 ASN A CA 1
ATOM 666 C C . ASN A 1 93 ? 34.924 7.176 24.677 1.00 38.97 93 ASN A C 1
ATOM 668 O O . ASN A 1 93 ? 35.344 6.037 24.840 1.00 38.97 93 ASN A O 1
ATOM 672 N N . GLU A 1 94 ? 35.277 7.950 23.642 1.00 49.06 94 GLU A N 1
ATOM 673 C CA . GLU A 1 94 ? 36.668 8.297 23.262 1.00 49.06 94 GLU A CA 1
ATOM 674 C C . GLU A 1 94 ? 36.686 9.245 22.036 1.00 49.06 94 GLU A C 1
ATOM 676 O O . GLU A 1 94 ? 36.448 8.866 20.896 1.00 49.06 94 GLU A O 1
ATOM 681 N N . GLU A 1 95 ? 36.880 10.530 22.333 1.00 39.22 95 GLU A N 1
ATOM 682 C CA . GLU A 1 95 ? 37.857 11.464 21.750 1.00 39.22 95 GLU A CA 1
ATOM 683 C C . GLU A 1 95 ? 38.495 11.161 20.371 1.00 39.22 95 GLU A C 1
ATOM 685 O O . GLU A 1 95 ? 39.436 10.383 20.271 1.00 39.22 95 GLU A O 1
ATOM 690 N N . ALA A 1 96 ? 38.080 11.901 19.334 1.00 44.88 96 ALA A N 1
ATOM 691 C CA . ALA A 1 96 ? 38.924 12.361 18.216 1.00 44.88 96 ALA A CA 1
ATOM 692 C C . ALA A 1 96 ? 38.114 13.372 17.374 1.00 44.88 96 ALA A C 1
ATOM 694 O O . ALA A 1 96 ? 37.125 13.026 16.746 1.00 44.88 96 ALA A O 1
ATOM 695 N N . ALA A 1 97 ? 38.377 14.672 17.483 1.00 48.44 97 ALA A N 1
ATOM 696 C CA . ALA A 1 97 ? 39.379 15.392 16.694 1.00 48.44 97 ALA A CA 1
ATOM 697 C C . ALA A 1 97 ? 38.742 16.183 15.532 1.00 48.44 97 ALA A C 1
ATOM 699 O O . ALA A 1 97 ? 38.605 15.692 14.421 1.00 48.44 97 ALA A O 1
ATOM 700 N N . ASN A 1 98 ? 38.527 17.466 15.828 1.00 48.78 98 ASN A N 1
ATOM 701 C CA . ASN A 1 98 ? 38.804 18.616 14.968 1.00 48.78 98 ASN A CA 1
ATOM 702 C C . ASN A 1 98 ? 37.907 18.921 13.758 1.00 48.78 98 ASN A C 1
ATOM 704 O O . ASN A 1 98 ? 37.730 18.119 12.850 1.00 48.78 98 ASN A O 1
ATOM 708 N N . ASN A 1 99 ? 37.640 20.231 13.678 1.00 48.69 99 ASN A N 1
ATOM 709 C CA . ASN A 1 99 ? 37.458 21.041 12.473 1.00 48.69 99 ASN A CA 1
ATOM 710 C C . ASN A 1 99 ? 36.013 21.107 11.941 1.00 48.69 99 ASN A C 1
ATOM 712 O O . ASN A 1 99 ? 35.433 20.079 11.643 1.00 48.69 99 ASN A O 1
ATOM 716 N N . VAL A 1 100 ? 35.372 22.247 11.683 1.00 48.22 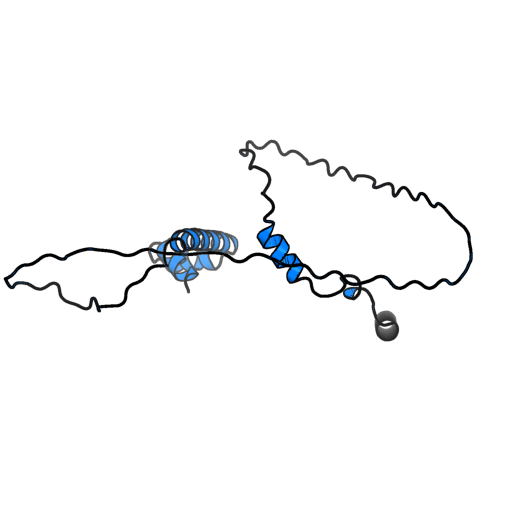100 VAL A N 1
ATOM 717 C CA . VAL A 1 100 ? 35.596 23.690 11.883 1.00 48.22 100 VAL A CA 1
ATOM 718 C C . VAL A 1 100 ? 34.371 24.352 11.217 1.00 48.22 100 VAL A C 1
ATOM 720 O O . VAL A 1 100 ? 33.780 23.763 10.320 1.00 48.22 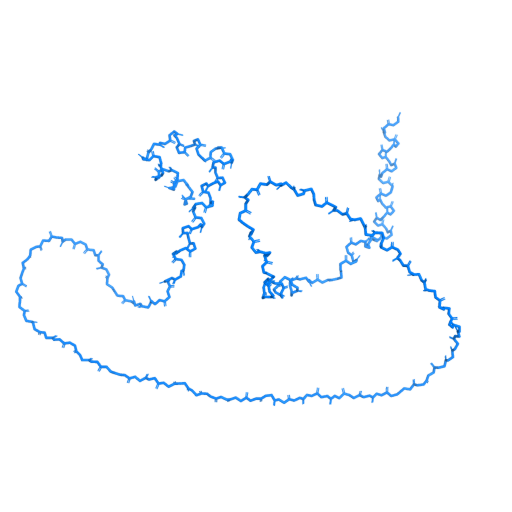100 VAL A O 1
ATOM 723 N N . GLU A 1 101 ? 34.040 25.570 11.639 1.00 48.56 101 GLU A N 1
ATOM 724 C CA . GLU A 1 101 ? 33.081 26.500 11.009 1.00 48.56 101 GLU A CA 1
ATOM 725 C C . GLU A 1 101 ? 31.588 26.242 11.236 1.00 48.56 101 GLU A C 1
ATOM 727 O O . GLU A 1 101 ? 30.894 25.511 10.538 1.00 48.56 101 GLU A O 1
ATOM 732 N N . ALA A 1 102 ? 31.101 26.996 12.219 1.00 43.59 102 ALA A N 1
ATOM 733 C CA . ALA A 1 102 ? 29.747 27.491 12.273 1.00 43.59 102 ALA A CA 1
ATOM 734 C C . ALA A 1 102 ? 29.440 28.318 11.015 1.00 43.59 102 ALA A C 1
ATOM 736 O O . ALA A 1 102 ? 30.004 29.395 10.828 1.00 43.59 102 ALA A O 1
ATOM 737 N N . VAL A 1 103 ? 28.493 27.852 10.210 1.00 55.00 103 VAL A N 1
ATOM 738 C CA . VAL A 1 103 ? 27.673 28.727 9.376 1.00 55.00 103 VAL A CA 1
ATOM 739 C C . VAL A 1 103 ? 26.257 28.582 9.906 1.00 55.00 103 VAL A C 1
ATOM 741 O O . VAL A 1 103 ? 25.601 27.562 9.720 1.00 55.00 103 VAL A O 1
ATOM 744 N N . ASN A 1 104 ? 25.849 29.596 10.666 1.00 48.22 104 ASN A N 1
ATOM 745 C CA . ASN A 1 104 ? 24.448 29.880 10.913 1.00 48.22 104 ASN A CA 1
ATOM 746 C C . ASN A 1 104 ? 23.835 30.205 9.550 1.00 48.22 104 ASN A C 1
ATOM 748 O O . ASN A 1 104 ? 24.145 31.268 9.012 1.00 48.22 104 ASN A O 1
ATOM 752 N N . ASP A 1 105 ? 23.019 29.312 9.002 1.00 47.56 105 ASP A N 1
ATOM 753 C CA . ASP A 1 105 ? 22.086 29.686 7.945 1.00 47.56 105 ASP A CA 1
ATOM 754 C C . ASP A 1 105 ? 20.676 29.591 8.517 1.00 47.56 105 ASP A C 1
ATOM 756 O O . ASP A 1 105 ? 20.079 28.524 8.666 1.00 47.56 105 ASP A O 1
ATOM 760 N N . ASP A 1 106 ? 20.237 30.757 8.972 1.00 47.88 106 ASP A N 1
ATOM 761 C CA . ASP A 1 106 ? 18.887 31.099 9.384 1.00 47.88 106 ASP A CA 1
ATOM 762 C C . ASP A 1 106 ? 18.015 31.173 8.122 1.00 47.88 106 ASP A C 1
ATOM 764 O O . ASP A 1 106 ? 17.563 32.242 7.718 1.00 47.88 106 ASP A O 1
ATOM 768 N N . GLU A 1 107 ? 17.800 30.035 7.455 1.00 50.97 107 GLU A N 1
ATOM 769 C CA . GLU A 1 107 ? 16.735 29.919 6.460 1.00 50.97 107 GLU A CA 1
ATOM 770 C C . GLU A 1 107 ? 15.414 29.812 7.221 1.00 50.97 107 GLU A C 1
ATOM 772 O O . G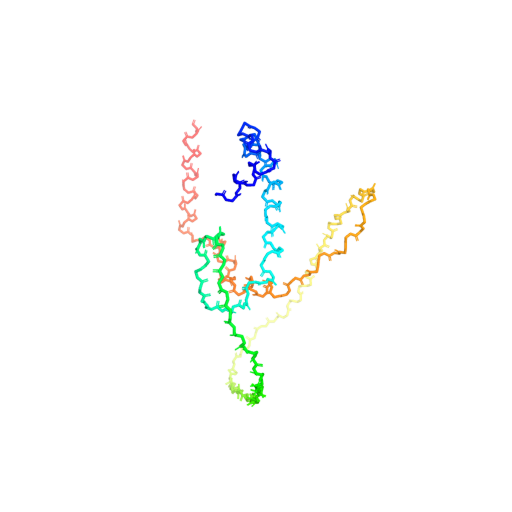LU A 1 107 ? 14.841 28.747 7.464 1.00 50.97 107 GLU A O 1
ATOM 777 N N . THR A 1 108 ? 14.955 30.990 7.637 1.00 48.97 108 THR A N 1
ATOM 778 C CA . THR A 1 108 ? 13.551 31.315 7.840 1.00 48.97 108 THR A CA 1
ATOM 779 C C . THR A 1 108 ? 12.801 30.951 6.562 1.00 48.97 108 THR A C 1
ATOM 781 O O . THR A 1 108 ? 12.594 31.768 5.669 1.00 48.97 108 THR A O 1
ATOM 784 N N . VAL A 1 109 ? 12.417 29.679 6.454 1.00 54.00 109 VAL A N 1
ATOM 785 C CA . VAL A 1 109 ? 11.406 29.228 5.507 1.00 54.00 109 VAL A CA 1
ATOM 786 C C . VAL A 1 109 ? 10.163 30.050 5.812 1.00 54.00 109 VAL A C 1
ATOM 788 O O . VAL A 1 109 ? 9.451 29.794 6.784 1.00 54.00 109 VAL A O 1
ATOM 791 N N . ASN A 1 110 ? 9.961 31.091 5.003 1.00 53.41 110 ASN A N 1
ATOM 792 C CA . ASN A 1 110 ? 8.685 31.750 4.809 1.00 53.41 110 ASN A CA 1
ATOM 793 C C . ASN A 1 110 ? 7.702 30.648 4.422 1.00 53.41 110 ASN A C 1
ATOM 795 O O . ASN A 1 110 ? 7.530 30.323 3.249 1.00 53.41 110 ASN A O 1
ATOM 799 N N . HIS A 1 111 ? 7.082 30.042 5.429 1.00 50.88 111 HIS A N 1
ATOM 800 C CA . HIS A 1 111 ? 5.791 29.424 5.263 1.00 50.88 111 HIS A CA 1
ATOM 801 C C . HIS A 1 111 ? 4.860 30.605 5.012 1.00 50.88 111 HIS A C 1
ATOM 803 O O . HIS A 1 111 ? 4.363 31.245 5.937 1.00 50.88 111 HIS A O 1
ATOM 809 N N . GLU A 1 112 ? 4.770 30.998 3.742 1.00 50.59 112 GLU A N 1
ATOM 810 C CA . GLU A 1 112 ? 3.625 31.739 3.257 1.00 50.59 112 GLU A CA 1
ATOM 811 C C . GLU A 1 112 ? 2.442 30.853 3.616 1.00 50.59 112 GLU A C 1
ATOM 813 O O . GLU A 1 112 ? 2.202 29.818 2.997 1.00 50.59 112 GLU A O 1
ATOM 818 N N . GLU A 1 113 ? 1.805 31.194 4.732 1.00 53.91 113 GLU A N 1
ATOM 819 C CA . GLU A 1 113 ? 0.518 30.647 5.087 1.00 53.91 113 GLU A CA 1
ATOM 820 C C . GLU A 1 113 ? -0.399 31.045 3.938 1.00 53.91 113 GLU A C 1
ATOM 822 O O . GLU A 1 113 ? -0.870 32.182 3.853 1.00 53.91 113 GLU A O 1
ATOM 827 N N . GLU A 1 114 ? -0.571 30.123 2.990 1.00 51.53 114 GLU A N 1
ATOM 828 C CA . GLU A 1 114 ? -1.730 30.107 2.123 1.00 51.53 114 GLU A CA 1
ATOM 829 C C . GLU A 1 114 ? -2.921 29.937 3.062 1.00 51.53 114 GLU A C 1
ATOM 831 O O . GLU A 1 114 ? -3.351 28.833 3.398 1.00 51.53 114 GLU A O 1
ATOM 836 N N . ASP A 1 115 ? -3.373 31.092 3.551 1.00 51.75 115 ASP A N 1
ATOM 837 C CA . ASP A 1 115 ? -4.667 31.370 4.135 1.00 51.75 115 ASP A CA 1
ATOM 838 C C . ASP A 1 115 ? -5.705 30.850 3.142 1.00 51.75 115 ASP A C 1
ATOM 840 O O . ASP A 1 115 ? -6.201 31.559 2.259 1.00 51.75 115 ASP A O 1
ATOM 844 N N . MET A 1 116 ? -5.973 29.547 3.248 1.00 55.75 116 MET A N 1
ATOM 845 C CA . MET A 1 116 ? -7.167 28.891 2.753 1.00 55.75 116 MET A CA 1
ATOM 846 C C . MET A 1 116 ? -8.318 29.497 3.542 1.00 55.75 116 MET A C 1
ATOM 848 O O . MET A 1 116 ? -8.846 28.902 4.478 1.00 55.75 116 MET A O 1
ATOM 852 N N . SER A 1 117 ? -8.640 30.734 3.163 1.00 53.00 117 SER A N 1
ATOM 853 C CA . SER A 1 117 ? -9.817 31.466 3.567 1.00 53.00 117 SER A CA 1
ATOM 854 C C . SER A 1 117 ? -11.003 30.569 3.264 1.00 53.00 117 SER A C 1
ATOM 856 O O . SER A 1 117 ? -11.431 30.369 2.128 1.00 53.00 117 SER A O 1
ATOM 858 N N . GLU A 1 118 ? -11.449 29.935 4.336 1.00 56.38 118 GLU A N 1
ATOM 859 C CA . GLU A 1 118 ? -12.618 29.100 4.406 1.00 56.38 118 GLU A CA 1
ATOM 860 C C . GLU A 1 118 ? -13.780 29.998 3.977 1.00 56.38 118 GLU A C 1
ATOM 862 O O . GLU A 1 118 ? -14.183 30.917 4.696 1.00 56.38 118 GLU A O 1
ATOM 867 N N . GLU A 1 119 ? -14.258 29.811 2.742 1.00 55.38 119 GLU A N 1
ATOM 868 C CA . GLU A 1 119 ? -15.501 30.412 2.281 1.00 55.38 119 GLU A CA 1
ATOM 869 C C . GLU A 1 119 ? -16.602 29.816 3.155 1.00 55.38 119 GLU A C 1
ATOM 871 O O . GLU A 1 119 ? -17.142 28.740 2.898 1.00 55.38 119 GLU A O 1
ATOM 876 N N . SER A 1 120 ? -16.846 30.513 4.264 1.00 50.41 120 SER A N 1
ATOM 877 C CA . SER A 1 120 ? -17.906 30.291 5.226 1.00 50.41 120 SER A CA 1
ATOM 878 C C . SER A 1 120 ? -19.232 30.393 4.485 1.00 50.41 120 SER A C 1
ATOM 880 O O . SER A 1 120 ? -19.857 31.453 4.418 1.00 50.41 120 SER A O 1
ATOM 882 N N . ALA A 1 121 ? -19.649 29.277 3.892 1.00 54.91 121 ALA A N 1
ATOM 883 C CA . ALA A 1 121 ? -20.998 29.074 3.421 1.00 54.91 121 ALA A CA 1
ATOM 884 C C . ALA A 1 121 ? -21.906 29.140 4.651 1.00 54.91 121 ALA A C 1
ATOM 886 O O . ALA A 1 121 ? -22.035 28.175 5.403 1.00 54.91 121 ALA A O 1
ATOM 887 N N . GLU A 1 122 ? -22.493 30.316 4.871 1.00 49.25 122 GLU A N 1
ATOM 888 C CA . GLU A 1 122 ? -23.550 30.553 5.844 1.00 49.25 122 GLU A CA 1
ATOM 889 C C . GLU A 1 122 ? -24.782 29.713 5.477 1.00 49.25 122 GLU A C 1
ATOM 891 O O . GLU A 1 122 ? -25.729 30.161 4.832 1.00 49.25 122 GLU A O 1
ATOM 896 N N . GLY A 1 123 ? -24.735 28.444 5.858 1.00 55.12 123 GLY A N 1
ATOM 897 C CA . GLY A 1 123 ? -25.880 27.582 6.054 1.00 55.12 123 GLY A CA 1
ATOM 898 C C . GLY A 1 123 ? -25.955 27.284 7.541 1.00 55.12 123 GLY A C 1
ATOM 899 O O . GLY A 1 123 ? -24.945 26.965 8.159 1.00 55.12 123 GLY A O 1
ATOM 900 N N . GLU A 1 124 ? -27.142 27.421 8.118 1.00 55.44 124 GLU A N 1
ATOM 901 C CA . GLU A 1 124 ? -27.462 27.095 9.507 1.00 55.44 124 GLU A CA 1
ATOM 902 C C . GLU A 1 124 ? -27.312 25.577 9.765 1.00 55.44 124 GLU A C 1
ATOM 904 O O . GLU A 1 124 ? -28.285 24.880 10.039 1.00 55.44 124 GLU A O 1
ATOM 909 N N . GLU A 1 125 ? -26.107 25.024 9.634 1.00 55.34 125 GLU A N 1
ATOM 910 C CA . GLU A 1 125 ? -25.785 23.695 10.135 1.00 55.34 125 GLU A CA 1
ATOM 911 C C . GLU A 1 125 ? -25.271 23.846 11.559 1.00 55.34 125 GLU A C 1
ATOM 913 O O . GLU A 1 125 ? -24.271 24.511 11.826 1.00 55.34 125 GLU A O 1
ATOM 918 N N . GLU A 1 126 ? -26.017 23.252 12.489 1.00 61.03 126 GLU A N 1
ATOM 919 C CA . GLU A 1 126 ? -25.629 23.055 13.878 1.00 61.03 126 GLU A CA 1
ATOM 920 C C . GLU A 1 126 ? -24.148 22.676 13.940 1.00 61.03 126 GLU A C 1
ATOM 922 O O . GLU A 1 126 ? -23.770 21.607 13.465 1.00 61.03 126 GLU A O 1
ATOM 927 N N . ALA A 1 127 ? -23.321 23.605 14.440 1.00 65.00 127 ALA A N 1
ATOM 928 C CA . ALA A 1 127 ? -21.870 23.508 14.420 1.00 65.00 127 ALA A CA 1
ATOM 929 C C . ALA A 1 127 ? -21.441 22.182 15.055 1.00 65.00 127 ALA A C 1
ATOM 931 O O . ALA A 1 127 ? -21.388 22.050 16.283 1.00 65.00 127 ALA A O 1
ATOM 932 N N . ASN A 1 128 ? -21.185 21.178 14.214 1.00 69.38 128 ASN A N 1
ATOM 933 C CA . ASN A 1 128 ? -20.689 19.901 14.680 1.00 69.38 128 ASN A CA 1
ATOM 934 C C . ASN A 1 128 ? -19.351 20.186 15.364 1.00 69.38 128 ASN A C 1
ATOM 936 O O . ASN A 1 128 ? -18.502 20.858 14.768 1.00 69.38 128 ASN A O 1
ATOM 940 N N . PRO A 1 129 ? -19.148 19.726 16.611 1.00 79.00 129 PRO A N 1
ATOM 941 C CA . PRO A 1 129 ? -17.858 19.890 17.251 1.00 79.00 129 PRO A CA 1
ATOM 942 C C . PRO A 1 129 ? -16.788 19.288 16.333 1.00 79.00 129 PRO A C 1
ATOM 944 O O . PRO A 1 129 ? -17.048 18.244 15.718 1.00 79.00 129 PRO A O 1
ATOM 947 N N . PRO A 1 130 ? -15.608 19.925 16.222 1.00 80.50 130 PRO A N 1
ATOM 948 C CA . PRO A 1 130 ? -14.539 19.407 15.386 1.00 80.50 130 PRO A CA 1
ATOM 949 C C . PRO A 1 130 ? -14.278 17.945 15.768 1.00 80.50 130 PRO A C 1
ATOM 951 O O . PRO A 1 130 ? -14.329 17.607 16.960 1.00 80.50 130 PRO A O 1
ATOM 954 N N . PRO A 1 131 ? -14.060 17.058 14.785 1.00 82.19 131 PRO A N 1
ATOM 955 C CA . PRO A 1 131 ? -13.890 15.642 15.058 1.00 82.19 131 PRO A CA 1
ATOM 956 C C . PRO A 1 131 ? -12.751 15.446 16.062 1.00 82.19 131 PRO A C 1
ATOM 958 O O . PRO A 1 131 ? -11.637 15.936 15.880 1.00 82.19 131 PRO A O 1
ATOM 961 N N . VAL A 1 132 ? -13.044 14.741 17.155 1.00 88.25 132 VAL A N 1
ATOM 962 C CA . VAL A 1 132 ? -12.040 14.414 18.170 1.00 88.25 132 VAL A CA 1
ATOM 963 C C . VAL A 1 132 ? -11.067 13.404 17.568 1.00 88.25 132 VAL A C 1
ATOM 965 O O . VAL A 1 132 ? -11.495 12.367 17.061 1.00 88.25 132 VAL A O 1
ATOM 968 N N . ARG A 1 133 ? -9.763 13.697 17.635 1.00 90.62 133 ARG A N 1
ATOM 969 C CA . ARG A 1 133 ? -8.703 12.781 17.193 1.00 90.62 133 ARG A CA 1
ATOM 970 C C . ARG A 1 133 ? -8.740 11.485 18.004 1.00 90.62 133 ARG A C 1
ATOM 972 O O . ARG A 1 133 ? -8.719 11.524 19.235 1.00 90.62 133 ARG A O 1
ATOM 979 N N . ASP A 1 134 ? -8.766 10.346 17.318 1.00 92.25 134 ASP A N 1
ATOM 980 C CA . ASP A 1 134 ? -8.691 9.028 17.948 1.00 92.25 134 ASP A CA 1
ATOM 981 C C . ASP A 1 134 ? -7.228 8.598 18.085 1.00 92.25 134 ASP A C 1
ATOM 983 O O . ASP A 1 134 ? -6.635 8.040 17.166 1.00 92.25 134 ASP A O 1
ATOM 987 N N . VAL A 1 135 ? -6.651 8.870 19.256 1.00 93.19 135 VAL A N 1
ATOM 988 C CA . VAL A 1 135 ? -5.255 8.529 19.569 1.00 93.19 135 VAL A CA 1
ATOM 989 C C . VAL A 1 135 ? -5.013 7.017 19.522 1.00 93.19 135 VAL A C 1
ATOM 991 O O . VAL A 1 135 ? -3.912 6.586 19.191 1.00 93.19 135 VAL A O 1
ATOM 994 N N . ALA A 1 136 ? -6.016 6.192 19.843 1.00 93.50 136 ALA A N 1
ATOM 995 C CA . ALA A 1 136 ? -5.854 4.741 19.793 1.00 93.50 136 ALA A CA 1
ATOM 996 C C . ALA A 1 136 ? -5.724 4.267 18.340 1.00 93.50 136 ALA A C 1
ATOM 998 O O . ALA A 1 136 ? -4.793 3.534 18.021 1.00 93.50 136 ALA A O 1
ATOM 999 N N . MET A 1 137 ? -6.594 4.767 17.461 1.00 93.69 137 MET A N 1
ATOM 1000 C CA . MET A 1 137 ? -6.524 4.491 16.026 1.00 93.69 137 MET A CA 1
ATOM 1001 C C . MET A 1 137 ? -5.250 5.055 15.391 1.00 93.69 137 MET A C 1
ATOM 1003 O O . MET A 1 137 ? -4.625 4.388 14.578 1.00 93.69 137 MET A O 1
ATOM 1007 N N . GLU A 1 138 ? -4.837 6.266 15.765 1.00 94.19 138 GLU A N 1
ATOM 1008 C CA . GLU A 1 138 ? -3.600 6.870 15.262 1.00 94.19 138 GLU A CA 1
ATOM 1009 C C . GLU A 1 138 ? -2.373 6.044 15.646 1.00 94.19 138 GLU A C 1
ATOM 1011 O O . GLU A 1 138 ? -1.510 5.800 14.807 1.00 94.19 138 GLU A O 1
ATOM 1016 N N . ASN A 1 139 ? -2.319 5.554 16.886 1.00 93.00 139 ASN A N 1
ATOM 1017 C CA . ASN A 1 139 ? -1.257 4.652 17.303 1.00 93.00 139 ASN A CA 1
ATOM 1018 C C . ASN A 1 139 ? -1.277 3.367 16.473 1.00 93.00 139 ASN A C 1
ATOM 1020 O O . ASN A 1 139 ? -0.219 2.951 16.020 1.00 93.00 139 ASN A O 1
ATOM 1024 N N . GLU A 1 140 ? -2.438 2.749 16.238 1.00 93.25 140 GLU A N 1
ATOM 1025 C CA . GLU A 1 140 ? -2.540 1.567 15.367 1.00 93.25 140 GLU A CA 1
ATOM 1026 C C . GLU A 1 140 ? -1.974 1.854 13.965 1.00 93.25 140 GLU A C 1
ATOM 1028 O O . GLU A 1 140 ? -1.089 1.131 13.511 1.00 93.25 140 GLU A O 1
ATOM 1033 N N . LEU A 1 141 ? -2.377 2.967 13.341 1.00 91.56 141 LEU A N 1
ATOM 1034 C CA . LEU A 1 141 ? -1.859 3.396 12.036 1.00 91.56 141 LEU A CA 1
ATOM 1035 C C . LEU A 1 141 ? -0.340 3.625 12.059 1.00 91.56 141 LEU A C 1
ATOM 1037 O O . LEU A 1 141 ? 0.363 3.193 11.150 1.00 91.56 141 LEU A O 1
ATOM 1041 N N . ALA A 1 142 ? 0.186 4.256 13.110 1.00 90.25 142 ALA A N 1
ATOM 1042 C CA . ALA A 1 142 ? 1.617 4.505 13.254 1.00 90.25 142 ALA A CA 1
ATOM 1043 C C . ALA A 1 142 ? 2.430 3.209 13.417 1.00 90.25 142 ALA A C 1
ATOM 1045 O O . ALA A 1 142 ? 3.554 3.135 12.932 1.00 90.25 142 ALA A O 1
ATOM 1046 N N . HIS A 1 143 ? 1.876 2.176 14.064 1.00 88.81 143 HIS A N 1
ATOM 1047 C CA . HIS A 1 143 ? 2.533 0.866 14.170 1.00 88.81 143 HIS A CA 1
ATOM 1048 C C . HIS A 1 143 ? 2.493 0.079 12.849 1.00 88.81 143 HIS A C 1
ATOM 1050 O O . HIS A 1 143 ? 3.347 -0.781 12.633 1.00 88.81 143 HIS A O 1
ATOM 1056 N N . GLU A 1 144 ? 1.515 0.347 11.979 1.00 88.94 144 GLU A N 1
ATOM 1057 C CA . GLU A 1 144 ? 1.422 -0.243 10.637 1.00 88.94 144 GLU A CA 1
ATOM 1058 C C . GLU A 1 144 ? 2.363 0.425 9.624 1.00 88.94 144 GLU A C 1
ATOM 1060 O O . GLU A 1 144 ? 2.727 -0.200 8.627 1.00 88.94 144 GLU A O 1
ATOM 1065 N N . MET A 1 145 ? 2.795 1.666 9.879 1.00 85.94 145 MET A N 1
ATOM 1066 C CA . MET A 1 145 ? 3.792 2.350 9.055 1.00 85.94 145 MET A CA 1
ATOM 1067 C C . MET A 1 145 ? 5.180 1.745 9.289 1.00 85.94 145 MET A C 1
ATOM 1069 O O . MET A 1 145 ? 5.944 2.164 10.157 1.00 85.94 145 MET A O 1
ATOM 1073 N N . THR A 1 146 ? 5.500 0.717 8.508 1.00 86.38 146 THR A N 1
ATOM 1074 C CA . THR A 1 146 ? 6.837 0.121 8.441 1.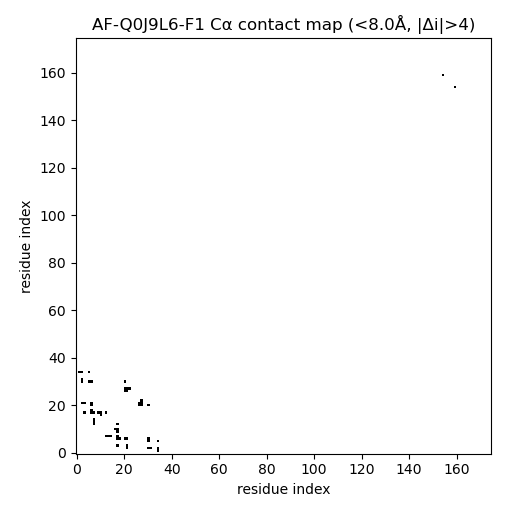00 86.38 146 THR A CA 1
ATOM 1075 C C . THR A 1 146 ? 7.616 0.681 7.253 1.00 86.38 146 THR A C 1
ATOM 1077 O O . THR A 1 146 ? 7.068 0.715 6.155 1.00 86.38 146 THR A O 1
ATOM 1080 N N . GLY A 1 147 ? 8.898 1.005 7.442 1.00 87.44 147 GLY A N 1
ATOM 1081 C CA . GLY A 1 147 ? 9.790 1.509 6.384 1.00 87.44 147 GLY A CA 1
ATOM 1082 C C . GLY A 1 147 ? 10.070 3.009 6.498 1.00 87.44 147 GLY A C 1
ATOM 1083 O O . GLY A 1 147 ? 9.419 3.701 7.282 1.00 87.44 147 GLY A O 1
ATOM 1084 N N . ASP A 1 148 ? 11.067 3.497 5.758 1.00 88.44 148 ASP A N 1
ATOM 1085 C CA . ASP A 1 148 ? 11.273 4.933 5.557 1.00 88.44 148 ASP A CA 1
ATOM 1086 C C . ASP A 1 148 ? 10.366 5.399 4.410 1.00 88.44 148 ASP A C 1
ATOM 1088 O O . ASP A 1 148 ? 10.341 4.791 3.343 1.00 88.44 148 ASP A O 1
ATOM 1092 N N . ALA A 1 149 ? 9.611 6.476 4.623 1.00 87.19 149 ALA A N 1
ATOM 1093 C CA . ALA A 1 149 ? 8.761 7.056 3.586 1.00 87.19 149 ALA A CA 1
ATOM 1094 C C . ALA A 1 149 ? 9.576 7.643 2.420 1.00 87.19 149 ALA A C 1
ATOM 1096 O O . ALA A 1 149 ? 9.027 7.863 1.342 1.00 87.19 149 ALA A O 1
ATOM 1097 N N . LEU A 1 150 ? 10.864 7.932 2.639 1.00 88.94 150 LEU A N 1
ATOM 1098 C CA . LEU A 1 150 ? 11.764 8.429 1.602 1.00 88.94 150 LEU A CA 1
ATOM 1099 C C . LEU A 1 150 ? 12.287 7.318 0.684 1.00 88.94 150 LEU A C 1
ATOM 1101 O O . LEU A 1 150 ? 12.544 7.602 -0.484 1.00 88.94 150 LEU A O 1
ATOM 1105 N N . ASP A 1 151 ? 12.351 6.067 1.156 1.00 89.56 151 ASP A N 1
ATOM 1106 C CA . ASP A 1 151 ? 12.827 4.930 0.351 1.00 89.56 151 ASP A CA 1
ATOM 1107 C C . ASP A 1 151 ? 11.959 4.714 -0.906 1.00 89.56 151 ASP A C 1
ATOM 1109 O O . ASP A 1 151 ? 12.454 4.259 -1.934 1.00 89.56 151 ASP A O 1
ATOM 1113 N N . ASP A 1 152 ? 10.672 5.083 -0.861 1.00 86.75 152 ASP A N 1
ATOM 1114 C CA . ASP A 1 152 ? 9.753 4.993 -2.007 1.00 86.75 152 ASP A CA 1
ATOM 1115 C C . ASP A 1 152 ? 10.112 5.960 -3.153 1.00 86.75 152 ASP A C 1
ATOM 1117 O O . ASP A 1 152 ? 9.693 5.758 -4.298 1.00 86.75 152 ASP A O 1
ATOM 1121 N N . TYR A 1 153 ? 10.864 7.023 -2.855 1.00 89.44 153 TYR A N 1
ATOM 1122 C CA . TYR A 1 153 ? 11.292 8.028 -3.830 1.00 89.44 153 TYR A CA 1
ATOM 1123 C C . TYR A 1 153 ? 12.703 7.774 -4.368 1.00 89.44 153 TYR A C 1
ATOM 1125 O O . TYR A 1 153 ? 13.054 8.309 -5.425 1.00 89.44 153 TYR A O 1
ATOM 1133 N N . ASP A 1 154 ? 13.494 6.945 -3.687 1.00 91.44 154 ASP A N 1
ATOM 1134 C CA . ASP A 1 154 ? 14.825 6.554 -4.131 1.00 91.44 154 ASP A CA 1
ATOM 1135 C C . ASP A 1 154 ? 14.714 5.530 -5.269 1.00 91.44 154 ASP A C 1
ATOM 1137 O O . ASP A 1 154 ? 14.549 4.325 -5.079 1.00 91.44 154 ASP A O 1
ATOM 1141 N N . ILE A 1 155 ? 14.815 6.015 -6.505 1.00 88.31 155 ILE A N 1
ATOM 1142 C CA . ILE A 1 155 ? 14.954 5.148 -7.672 1.00 88.31 155 ILE A CA 1
ATOM 1143 C C . ILE A 1 155 ? 16.424 4.762 -7.863 1.00 88.31 155 ILE A C 1
ATOM 1145 O O . ILE A 1 155 ? 17.315 5.609 -7.908 1.00 88.31 155 ILE A O 1
ATOM 1149 N N . ASP A 1 156 ? 16.693 3.467 -8.039 1.00 92.44 156 ASP A N 1
ATOM 1150 C CA . ASP A 1 156 ? 18.027 3.019 -8.434 1.00 92.44 156 ASP A CA 1
ATOM 1151 C C . ASP A 1 156 ? 18.449 3.706 -9.740 1.00 92.44 156 ASP A C 1
ATOM 1153 O O . ASP A 1 156 ? 17.731 3.636 -10.740 1.00 92.44 156 ASP A O 1
ATOM 1157 N N . VAL A 1 157 ? 19.669 4.249 -9.794 1.00 93.25 157 VAL A N 1
ATOM 1158 C CA . VAL A 1 157 ? 20.231 4.914 -10.993 1.00 93.25 157 VAL A CA 1
ATOM 1159 C C . VAL A 1 157 ? 20.109 4.048 -12.260 1.00 93.25 157 VAL A C 1
ATOM 1161 O O . VAL A 1 157 ? 19.952 4.551 -13.372 1.00 93.25 157 VAL A O 1
ATOM 1164 N N . SER A 1 158 ? 20.161 2.720 -12.112 1.00 92.12 158 SER A N 1
ATOM 1165 C CA . SER A 1 158 ? 19.964 1.791 -13.234 1.00 92.12 158 SER A CA 1
ATOM 1166 C C . SER A 1 158 ? 18.517 1.772 -13.742 1.00 92.12 158 SER A C 1
ATOM 1168 O O . SER A 1 158 ? 18.296 1.771 -14.954 1.00 92.12 158 SER A O 1
ATOM 1170 N N . ASN A 1 159 ? 17.539 1.774 -12.832 1.00 93.00 159 ASN A N 1
ATOM 1171 C CA . ASN A 1 159 ? 16.116 1.819 -13.168 1.00 93.00 159 ASN A CA 1
ATOM 1172 C C . ASN A 1 159 ? 15.749 3.186 -13.756 1.00 93.00 159 ASN A C 1
ATOM 1174 O O . ASN A 1 159 ? 15.027 3.250 -14.749 1.00 93.00 159 ASN A O 1
ATOM 1178 N N . GLU A 1 160 ? 16.320 4.260 -13.207 1.00 94.31 160 GLU A N 1
ATOM 1179 C CA . GLU A 1 160 ? 16.189 5.615 -13.740 1.00 94.31 160 GLU A CA 1
ATOM 1180 C C . GLU A 1 160 ? 16.707 5.696 -15.184 1.00 94.31 160 GLU A C 1
ATOM 1182 O O . GLU A 1 160 ? 15.986 6.119 -16.088 1.00 94.31 160 GLU A O 1
ATOM 1187 N N . GLY A 1 161 ? 17.927 5.208 -15.441 1.00 95.94 161 GLY A N 1
ATOM 1188 C CA . GLY A 1 161 ? 18.511 5.198 -16.783 1.00 95.94 161 GLY A CA 1
ATOM 1189 C C . GLY A 1 161 ? 17.684 4.403 -17.799 1.00 95.94 161 GLY A C 1
ATOM 1190 O O . GLY A 1 161 ? 17.550 4.821 -18.955 1.00 95.94 161 GLY A O 1
ATOM 1191 N N . GLN A 1 162 ? 17.088 3.284 -17.377 1.00 96.31 162 GLN A N 1
ATOM 1192 C CA . GLN A 1 162 ? 16.198 2.488 -18.222 1.00 96.31 162 GLN A CA 1
ATOM 1193 C C . GLN A 1 162 ? 14.889 3.226 -18.526 1.00 96.31 162 GLN A C 1
ATOM 1195 O O . GLN A 1 162 ? 14.482 3.264 -19.687 1.00 96.31 162 GLN A O 1
ATOM 1200 N N . ALA A 1 163 ? 14.266 3.848 -17.522 1.00 94.62 163 ALA A N 1
ATOM 1201 C CA . ALA A 1 163 ? 13.047 4.636 -17.694 1.00 94.62 163 ALA A CA 1
ATOM 1202 C C . ALA A 1 163 ? 13.271 5.828 -18.640 1.00 94.62 163 ALA A C 1
ATOM 1204 O O . ALA A 1 163 ? 12.471 6.069 -19.545 1.00 94.62 163 ALA A O 1
ATOM 1205 N N . ILE A 1 164 ? 14.406 6.525 -18.500 1.00 95.44 164 ILE A N 1
ATOM 1206 C CA . ILE A 1 164 ? 14.812 7.601 -19.415 1.00 95.44 164 ILE A CA 1
ATOM 1207 C C . ILE A 1 164 ? 14.985 7.058 -20.839 1.00 95.44 164 ILE A C 1
ATOM 1209 O O . ILE A 1 164 ? 14.491 7.653 -21.795 1.00 95.44 164 ILE A O 1
ATOM 1213 N N . SER A 1 165 ? 15.660 5.919 -20.999 1.00 96.38 165 SER A N 1
ATOM 1214 C CA . SER A 1 165 ? 15.906 5.314 -22.316 1.00 96.38 165 SER A CA 1
ATOM 1215 C C . SER A 1 165 ? 14.613 4.871 -23.012 1.00 96.38 165 SER A C 1
ATOM 1217 O O . SER A 1 165 ? 14.462 5.056 -24.223 1.00 96.38 165 SER A O 1
ATOM 1219 N N . GLU A 1 166 ? 13.665 4.310 -22.259 1.00 95.56 166 GLU A N 1
ATOM 1220 C CA . GLU A 1 166 ? 12.333 3.953 -22.756 1.00 95.56 166 GLU A CA 1
ATOM 1221 C C . GLU A 1 166 ? 11.559 5.197 -23.202 1.00 95.56 166 GLU A C 1
ATOM 1223 O O . GLU A 1 166 ? 11.032 5.226 -24.316 1.00 95.56 166 GLU A O 1
ATOM 1228 N N . TYR A 1 167 ? 11.553 6.249 -22.379 1.00 95.94 167 TYR A N 1
ATOM 1229 C CA . TYR A 1 167 ? 10.900 7.513 -22.708 1.00 95.94 167 TYR A CA 1
ATOM 1230 C C . TYR A 1 167 ? 11.462 8.136 -23.992 1.00 95.94 167 TYR A C 1
ATOM 1232 O O . TYR A 1 167 ? 10.698 8.518 -24.879 1.00 95.94 167 TYR A O 1
ATOM 1240 N N . LEU A 1 168 ? 12.790 8.179 -24.138 1.00 97.12 168 LEU A N 1
ATOM 1241 C CA . LEU A 1 168 ? 13.435 8.677 -25.356 1.00 97.12 168 LEU A CA 1
ATOM 1242 C C . LEU A 1 168 ? 13.055 7.841 -26.588 1.00 97.12 168 LEU A C 1
ATOM 1244 O O . LEU A 1 168 ? 12.732 8.403 -27.631 1.00 97.12 168 LEU A O 1
ATOM 1248 N N . SER A 1 169 ? 12.999 6.514 -26.455 1.00 95.69 169 SER A N 1
ATOM 1249 C CA . SER A 1 169 ? 12.577 5.622 -27.546 1.00 95.69 169 SER A CA 1
ATOM 1250 C C . SER A 1 169 ? 11.122 5.862 -27.968 1.00 95.69 169 SER A C 1
ATOM 1252 O O . SER A 1 169 ? 10.801 5.806 -29.156 1.00 95.69 169 SER A O 1
ATOM 1254 N N . LEU A 1 170 ? 10.232 6.145 -27.008 1.00 95.75 170 LEU A N 1
ATOM 1255 C CA . LEU A 1 170 ? 8.834 6.478 -27.280 1.00 95.75 170 LEU A CA 1
ATOM 1256 C C . LEU A 1 170 ? 8.713 7.801 -28.049 1.00 95.75 170 LEU A C 1
ATOM 1258 O O . LEU A 1 170 ? 7.954 7.869 -29.017 1.00 95.75 170 LEU A O 1
ATOM 1262 N N . LEU A 1 171 ? 9.485 8.822 -27.666 1.00 96.19 171 LEU A N 1
ATOM 1263 C CA . LEU A 1 171 ? 9.540 10.094 -28.392 1.00 96.19 171 LEU A CA 1
ATOM 1264 C C . LEU A 1 171 ? 10.053 9.914 -29.825 1.00 96.19 171 LEU A C 1
ATOM 1266 O O . LEU A 1 171 ? 9.438 10.432 -30.756 1.00 96.19 171 LEU A O 1
ATOM 1270 N N . ASP A 1 172 ? 11.124 9.141 -30.010 1.00 94.00 172 ASP A N 1
ATOM 1271 C CA . ASP A 1 172 ? 11.692 8.861 -31.332 1.00 94.00 172 ASP A CA 1
ATOM 1272 C C . ASP A 1 172 ? 10.725 8.067 -32.225 1.00 94.00 172 ASP A C 1
ATOM 1274 O O . ASP A 1 172 ? 10.716 8.240 -33.440 1.00 94.00 172 ASP A O 1
ATOM 1278 N N . SER A 1 173 ? 9.880 7.211 -31.639 1.00 91.06 173 SER A N 1
ATOM 1279 C CA . SER A 1 173 ? 8.866 6.444 -32.377 1.00 91.06 173 SER A CA 1
ATOM 1280 C C . SER A 1 173 ? 7.635 7.257 -32.799 1.00 91.06 173 SER A C 1
ATOM 1282 O O . SER A 1 173 ? 6.880 6.816 -33.667 1.00 91.06 173 SER A O 1
ATOM 1284 N N . ALA A 1 174 ? 7.415 8.420 -32.177 1.00 87.31 174 ALA A N 1
ATOM 1285 C CA . ALA A 1 174 ? 6.304 9.323 -32.475 1.00 87.31 174 ALA A CA 1
ATOM 1286 C C . ALA A 1 174 ? 6.647 10.386 -33.539 1.00 87.31 174 ALA A C 1
ATOM 1288 O O . ALA A 1 174 ? 5.758 11.141 -33.943 1.00 87.31 174 ALA A O 1
ATOM 1289 N N . ALA A 1 175 ? 7.913 10.450 -33.967 1.00 77.81 175 ALA A N 1
ATOM 1290 C CA . ALA A 1 175 ? 8.412 11.310 -35.042 1.00 77.81 175 ALA A CA 1
ATOM 1291 C C . ALA A 1 175 ? 8.321 10.625 -36.418 1.00 77.81 175 ALA A C 1
ATOM 1293 O O . ALA A 1 175 ? 8.051 11.351 -37.404 1.00 77.81 175 ALA A O 1
#

Mean predicted aligned error: 24.02 Å

Organism: Oryza sativa subsp. japonica (NCBI:txid39947)